Protein AF-A0A1B9NG02-F1 (afdb_monomer_lite)

Structure (mmCIF, N/CA/C/O backbone):
data_AF-A0A1B9NG02-F1
#
_entry.id   AF-A0A1B9NG02-F1
#
loop_
_atom_site.group_PDB
_atom_site.id
_atom_site.type_symbol
_atom_site.label_atom_id
_atom_site.label_alt_id
_atom_site.label_comp_id
_atom_site.label_asym_id
_atom_site.label_entity_id
_atom_site.label_seq_id
_atom_site.pdbx_PDB_ins_code
_atom_site.Cartn_x
_atom_site.Cartn_y
_atom_site.Cartn_z
_atom_site.occupancy
_atom_site.B_iso_or_equiv
_atom_site.auth_seq_id
_atom_site.auth_comp_id
_atom_site.auth_asym_id
_atom_site.auth_atom_id
_atom_site.pdbx_PDB_model_num
ATOM 1 N N . MET A 1 1 ? -10.709 6.187 16.681 1.00 65.94 1 MET A N 1
ATOM 2 C CA . MET A 1 1 ? -11.467 5.663 17.842 1.00 65.94 1 MET A CA 1
ATOM 3 C C . MET A 1 1 ? -11.412 6.692 18.964 1.00 65.94 1 MET A C 1
ATOM 5 O O . MET A 1 1 ? -10.431 7.422 19.023 1.00 65.94 1 MET A O 1
ATOM 9 N N . THR A 1 2 ? -12.433 6.795 19.812 1.00 56.62 2 THR A N 1
ATOM 10 C CA . THR A 1 2 ? -12.509 7.834 20.855 1.00 56.62 2 THR A CA 1
ATOM 11 C C . THR A 1 2 ? -12.581 7.184 22.231 1.00 56.62 2 THR A C 1
ATOM 13 O O . THR A 1 2 ? -13.408 6.300 22.424 1.00 56.62 2 THR A O 1
ATOM 16 N N . ILE A 1 3 ? -11.736 7.622 23.167 1.00 56.66 3 ILE A N 1
ATOM 17 C CA . ILE A 1 3 ? -11.803 7.258 24.589 1.00 56.66 3 ILE A CA 1
ATOM 18 C C . ILE A 1 3 ? -12.297 8.472 25.368 1.00 56.66 3 ILE A C 1
ATOM 20 O O . ILE A 1 3 ? -11.787 9.578 25.173 1.00 56.66 3 ILE A O 1
ATOM 24 N N . LEU A 1 4 ? -13.241 8.259 26.280 1.00 54.59 4 LEU A N 1
ATOM 25 C CA . LEU A 1 4 ? -13.671 9.268 27.243 1.00 54.59 4 LEU A CA 1
ATOM 26 C C . LEU A 1 4 ? -13.031 8.974 28.603 1.00 54.59 4 LEU A C 1
ATOM 28 O O . LEU A 1 4 ? -13.224 7.900 29.167 1.00 54.59 4 LEU A O 1
ATOM 32 N N . VAL A 1 5 ? -12.267 9.925 29.140 1.00 57.88 5 VAL A N 1
ATOM 33 C CA . VAL A 1 5 ? -11.717 9.848 30.503 1.00 57.88 5 VAL A CA 1
ATOM 34 C C . VAL A 1 5 ? -12.155 11.097 31.264 1.00 57.88 5 VAL A C 1
ATOM 36 O O . VAL A 1 5 ? -11.552 12.162 31.132 1.00 57.88 5 VAL A O 1
ATOM 39 N N . GLY A 1 6 ? -13.224 10.978 32.057 1.00 68.88 6 GLY A N 1
ATOM 40 C CA . GLY A 1 6 ? -13.856 12.134 32.706 1.00 68.88 6 GLY A CA 1
ATOM 41 C C . GLY A 1 6 ? -14.425 13.106 31.666 1.00 68.88 6 GLY A C 1
ATOM 42 O O . GLY A 1 6 ? -15.140 12.684 30.765 1.00 68.88 6 GLY A O 1
ATOM 43 N N . GLU A 1 7 ? -14.073 14.390 31.758 1.00 68.75 7 GLU A N 1
ATOM 44 C CA . GLU A 1 7 ? -14.456 15.426 30.778 1.00 68.75 7 GLU A CA 1
ATOM 45 C C . GLU A 1 7 ? -13.519 15.489 29.554 1.00 68.75 7 GLU A C 1
ATOM 47 O O . GLU A 1 7 ? -13.744 16.260 28.623 1.00 68.75 7 GLU A O 1
ATOM 52 N N . THR A 1 8 ? -12.444 14.691 29.530 1.00 56.47 8 THR A N 1
ATOM 53 C CA . THR A 1 8 ? -11.463 14.711 28.437 1.00 56.47 8 THR A CA 1
ATOM 54 C C . THR A 1 8 ? -11.809 13.672 27.376 1.00 56.47 8 THR A C 1
ATOM 56 O O . THR A 1 8 ? -11.918 12.478 27.660 1.00 56.47 8 THR A O 1
ATOM 59 N N . THR A 1 9 ? -11.929 14.129 26.131 1.00 64.56 9 THR A N 1
ATOM 60 C CA . THR A 1 9 ? -12.055 13.262 24.956 1.00 64.56 9 THR A CA 1
ATOM 61 C C . THR A 1 9 ? -10.674 13.029 24.349 1.00 64.56 9 THR A C 1
ATOM 63 O O . THR A 1 9 ? -10.070 13.956 23.811 1.00 64.56 9 THR A O 1
ATOM 66 N N . THR A 1 10 ? -10.179 11.793 24.396 1.00 65.19 10 THR A N 1
ATOM 67 C CA . THR A 1 10 ? -8.926 11.396 23.739 1.00 65.19 10 THR A CA 1
ATOM 68 C C . THR A 1 10 ? -9.241 10.701 22.422 1.00 65.19 10 THR A C 1
ATOM 70 O O . THR A 1 10 ? -9.908 9.665 22.392 1.00 65.19 10 THR A O 1
ATOM 73 N N . GLN A 1 11 ? -8.737 11.241 21.315 1.00 68.25 11 GLN A N 1
ATOM 74 C CA . GLN A 1 11 ? -8.804 10.572 20.018 1.00 68.25 11 GLN A CA 1
ATOM 75 C C . GLN A 1 11 ? -7.603 9.638 19.852 1.00 68.25 11 GLN A C 1
ATOM 77 O O . GLN A 1 11 ? -6.452 10.067 19.897 1.00 68.25 11 GLN A O 1
ATOM 82 N N . VAL A 1 12 ? -7.879 8.354 19.634 1.00 73.38 12 VAL A N 1
ATOM 83 C CA . VAL A 1 12 ? -6.883 7.322 19.337 1.00 73.38 12 VAL A CA 1
ATOM 84 C C . VAL A 1 12 ? -6.906 7.016 17.844 1.00 73.38 12 VAL A C 1
ATOM 86 O O . VAL A 1 12 ? -7.940 6.623 17.287 1.00 73.38 12 VAL A O 1
ATOM 89 N N . VAL A 1 13 ? -5.745 7.171 17.209 1.00 80.94 13 VAL A N 1
ATOM 90 C CA . VAL A 1 13 ? -5.502 6.811 15.809 1.00 80.94 13 VAL A CA 1
ATOM 91 C C . VAL A 1 13 ? -4.619 5.571 15.784 1.00 80.94 13 VAL A C 1
ATOM 93 O O . VAL A 1 13 ? -3.488 5.611 16.265 1.00 80.94 13 VAL A O 1
ATOM 96 N N . VAL A 1 14 ? -5.125 4.480 15.211 1.00 87.62 14 VAL A N 1
ATOM 97 C CA . VAL A 1 14 ? -4.367 3.235 15.044 1.00 87.62 14 VAL A CA 1
ATOM 98 C C . VAL A 1 14 ? -3.903 3.129 13.600 1.00 87.62 14 VAL A C 1
ATOM 100 O O . VAL A 1 14 ? -4.682 3.358 12.672 1.00 87.62 14 VAL A O 1
ATOM 103 N N . LYS A 1 15 ? -2.622 2.801 13.424 1.00 91.38 15 LYS A N 1
ATOM 104 C CA . LYS A 1 15 ? -1.979 2.644 12.121 1.00 91.38 15 LYS A CA 1
ATOM 105 C C . LYS A 1 15 ? -1.279 1.296 12.045 1.00 91.38 15 LYS A C 1
ATOM 107 O O . LYS A 1 15 ? -0.740 0.827 13.045 1.00 91.38 15 LYS A O 1
ATOM 112 N N . ALA A 1 16 ? -1.253 0.720 10.854 1.00 93.44 16 ALA A N 1
ATOM 113 C CA . ALA A 1 16 ? -0.499 -0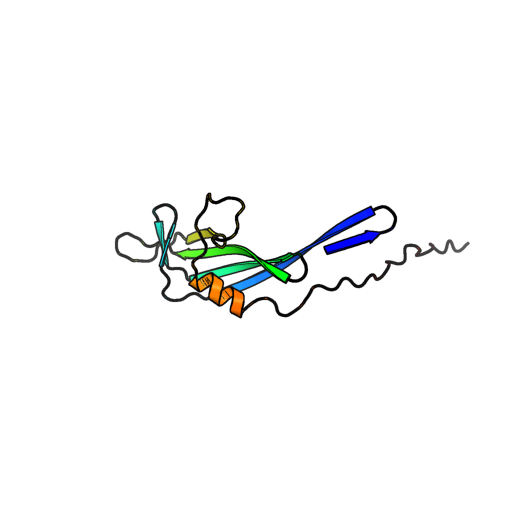.486 10.536 1.00 93.44 16 ALA A CA 1
ATOM 114 C C . ALA A 1 16 ? 0.208 -0.302 9.190 1.00 93.44 16 ALA A C 1
ATOM 116 O O . ALA A 1 16 ? -0.067 0.657 8.464 1.00 93.44 16 ALA A O 1
ATOM 117 N N . TYR A 1 17 ? 1.120 -1.207 8.847 1.00 94.56 17 TYR A N 1
ATOM 118 C CA . TYR A 1 17 ? 1.703 -1.237 7.512 1.00 94.56 17 TYR A CA 1
ATOM 119 C C . TYR A 1 17 ? 1.861 -2.670 7.008 1.00 94.56 17 TYR A C 1
ATOM 121 O O . TYR A 1 17 ? 2.165 -3.575 7.782 1.00 94.56 17 TYR A O 1
ATOM 129 N N . THR A 1 18 ? 1.693 -2.844 5.701 1.00 94.75 18 THR A N 1
ATOM 130 C CA . THR A 1 18 ? 1.957 -4.095 4.980 1.00 94.75 18 THR A CA 1
ATOM 131 C C . THR A 1 18 ? 3.006 -3.815 3.913 1.00 94.75 18 THR A C 1
ATOM 133 O O . THR A 1 18 ? 2.981 -2.762 3.277 1.00 94.75 18 THR A O 1
ATOM 136 N N . THR A 1 19 ? 3.947 -4.734 3.708 1.00 95.94 19 THR A N 1
ATOM 137 C CA . THR A 1 19 ? 4.945 -4.617 2.637 1.00 95.94 19 THR A CA 1
ATOM 138 C C . THR A 1 19 ? 4.685 -5.676 1.580 1.00 95.94 19 THR A C 1
ATOM 140 O O . THR A 1 19 ? 4.639 -6.859 1.898 1.00 95.94 19 THR A O 1
ATOM 143 N N . LEU A 1 20 ? 4.546 -5.240 0.332 1.00 94.44 20 LEU A N 1
ATOM 144 C CA . LEU A 1 20 ? 4.345 -6.086 -0.837 1.00 94.44 20 LEU A CA 1
ATOM 145 C C . LEU A 1 20 ? 5.630 -6.104 -1.669 1.00 94.44 20 LEU A C 1
ATOM 147 O O . LEU A 1 20 ? 6.182 -5.041 -1.974 1.00 94.44 20 LEU A O 1
ATOM 151 N N . GLY A 1 21 ? 6.097 -7.299 -2.028 1.00 93.62 21 GLY A N 1
ATOM 152 C CA . GLY A 1 21 ? 7.094 -7.479 -3.083 1.00 93.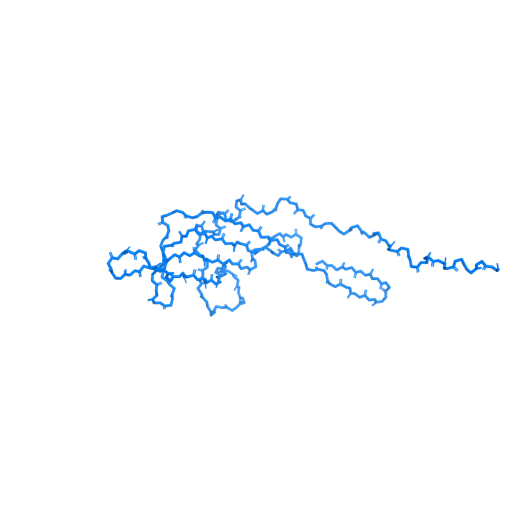62 21 GLY A CA 1
ATOM 153 C C . GLY A 1 21 ? 6.429 -7.311 -4.446 1.00 93.62 21 GLY A C 1
ATOM 154 O O . GLY A 1 21 ? 5.322 -7.803 -4.650 1.00 93.62 21 GLY A O 1
ATOM 155 N N . ILE A 1 22 ? 7.072 -6.579 -5.352 1.00 90.50 22 ILE A N 1
ATOM 156 C CA . ILE A 1 22 ? 6.542 -6.294 -6.686 1.00 90.50 22 ILE A CA 1
ATOM 157 C C . ILE A 1 22 ? 7.540 -6.790 -7.723 1.00 90.50 22 ILE A C 1
ATOM 159 O O . ILE A 1 22 ? 8.718 -6.441 -7.671 1.00 90.50 22 ILE A O 1
ATOM 163 N N . GLU A 1 23 ? 7.046 -7.554 -8.691 1.00 88.25 23 GLU A N 1
ATOM 164 C CA . GLU A 1 23 ? 7.821 -8.027 -9.832 1.00 88.25 23 GLU A CA 1
ATOM 165 C C . GLU A 1 23 ? 7.184 -7.534 -11.133 1.00 88.25 23 GLU A C 1
ATOM 167 O O . GLU A 1 23 ? 5.965 -7.516 -11.284 1.00 88.25 23 GLU A O 1
ATOM 172 N N . GLY A 1 24 ? 8.013 -7.097 -12.083 1.00 84.12 24 GLY A N 1
ATOM 173 C CA . GLY A 1 24 ? 7.571 -6.771 -13.444 1.00 84.12 24 GLY A CA 1
ATOM 174 C C . GLY A 1 24 ? 6.827 -5.442 -13.635 1.00 84.12 24 GLY A C 1
ATOM 175 O O . GLY A 1 24 ? 6.593 -5.056 -14.777 1.00 84.12 24 GLY A O 1
ATOM 176 N N . LEU A 1 25 ? 6.507 -4.692 -12.576 1.00 88.12 25 LEU A N 1
ATOM 177 C CA . LEU A 1 25 ? 5.784 -3.422 -12.701 1.00 88.12 25 LEU A CA 1
ATOM 178 C C . LEU A 1 25 ? 6.736 -2.241 -12.942 1.00 88.12 25 LEU A C 1
ATOM 180 O O . LEU A 1 25 ? 7.688 -2.023 -12.192 1.00 88.12 25 LEU A O 1
ATOM 184 N N . THR A 1 26 ? 6.459 -1.443 -13.973 1.00 91.25 26 THR A N 1
ATOM 185 C CA . THR A 1 26 ? 7.190 -0.205 -14.283 1.00 91.25 26 THR A CA 1
ATOM 186 C C . THR A 1 26 ? 6.222 0.971 -14.283 1.00 91.25 26 THR A C 1
ATOM 188 O O . THR A 1 26 ? 5.119 0.851 -14.808 1.00 91.25 26 THR A O 1
ATOM 191 N N . LEU A 1 27 ? 6.621 2.101 -13.700 1.00 88.31 27 LEU A N 1
ATOM 192 C CA . LEU A 1 27 ? 5.755 3.266 -13.541 1.00 88.31 27 LEU A CA 1
ATOM 193 C C . LEU A 1 27 ? 6.491 4.571 -13.844 1.00 88.31 27 LEU A C 1
ATOM 195 O O . LEU A 1 27 ? 7.658 4.732 -13.485 1.00 88.31 27 LEU A O 1
ATOM 199 N N . GLU A 1 28 ? 5.797 5.518 -14.474 1.00 88.25 28 GLU A N 1
ATOM 200 C CA . GLU A 1 28 ? 6.306 6.867 -14.710 1.00 88.25 28 GLU A CA 1
ATOM 201 C C . GLU A 1 28 ? 5.830 7.844 -13.621 1.00 88.25 28 GLU A C 1
ATOM 203 O O . GLU A 1 28 ? 4.638 8.095 -13.458 1.00 88.25 28 GLU A O 1
ATOM 208 N N . VAL A 1 29 ? 6.770 8.419 -12.865 1.00 81.75 29 VAL A N 1
ATOM 209 C CA . VAL A 1 29 ? 6.514 9.426 -11.822 1.00 81.75 29 VAL A CA 1
ATOM 210 C C . VAL A 1 29 ? 7.260 10.711 -12.138 1.00 81.75 29 VAL A C 1
ATOM 212 O O . VAL A 1 29 ? 8.492 10.767 -12.027 1.00 81.75 29 VAL A O 1
ATOM 215 N N . LYS A 1 30 ? 6.515 11.792 -12.405 1.00 82.56 30 LYS A N 1
ATOM 216 C CA . LYS A 1 30 ? 7.076 13.142 -12.610 1.00 82.56 30 LYS A CA 1
ATOM 217 C C . LYS A 1 30 ? 8.191 13.126 -13.679 1.00 82.56 30 LYS A C 1
ATOM 219 O O . LYS A 1 30 ? 9.284 13.632 -13.432 1.00 82.56 30 LYS A O 1
ATOM 224 N N . GLY A 1 31 ? 7.941 12.460 -14.812 1.00 83.62 31 GLY A N 1
ATOM 225 C CA . GLY A 1 31 ? 8.885 12.334 -15.933 1.00 83.62 31 GLY A CA 1
ATOM 226 C C . GLY A 1 31 ? 10.044 11.353 -15.714 1.00 83.62 31 GLY A C 1
ATOM 227 O O . GLY A 1 31 ? 11.050 11.421 -16.417 1.00 83.62 31 GLY A O 1
ATOM 228 N N . ARG A 1 32 ? 9.959 10.466 -14.714 1.00 88.00 32 ARG A N 1
ATOM 229 C CA . ARG A 1 32 ? 10.968 9.431 -14.439 1.00 88.00 32 ARG A CA 1
ATOM 230 C C . ARG A 1 32 ? 10.310 8.067 -14.480 1.00 88.00 32 ARG A C 1
ATOM 232 O O . ARG A 1 32 ? 9.362 7.834 -13.738 1.00 88.00 32 ARG A O 1
ATOM 239 N N . VAL A 1 33 ? 10.855 7.163 -15.277 1.00 92.62 33 VAL A N 1
ATOM 240 C CA . VAL A 1 33 ? 10.414 5.769 -15.318 1.00 92.62 33 VAL A CA 1
ATOM 241 C C . VAL A 1 33 ? 11.154 4.990 -14.234 1.00 92.62 33 VAL A C 1
ATOM 243 O O . VAL A 1 33 ? 12.372 5.112 -14.122 1.00 92.62 33 VAL A O 1
ATOM 246 N N . ALA A 1 34 ? 10.451 4.208 -13.422 1.00 92.81 34 ALA A N 1
ATOM 247 C CA . ALA A 1 34 ? 11.046 3.360 -12.394 1.00 92.81 34 ALA A CA 1
ATOM 248 C C . ALA A 1 34 ? 10.459 1.951 -12.442 1.00 92.81 34 ALA A C 1
ATOM 250 O O . ALA A 1 34 ? 9.252 1.791 -12.623 1.00 92.81 34 ALA A O 1
ATOM 251 N N . ARG A 1 35 ? 11.302 0.938 -12.236 1.00 94.06 35 ARG A N 1
ATOM 252 C CA . ARG A 1 35 ? 10.847 -0.439 -12.025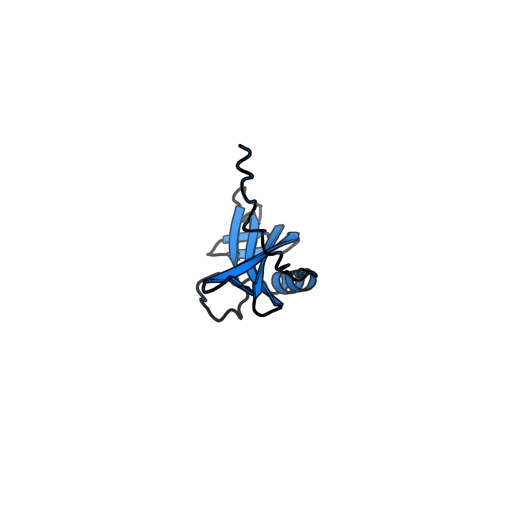 1.00 94.06 35 ARG A CA 1
ATOM 253 C C . ARG A 1 35 ? 10.576 -0.628 -10.544 1.00 94.06 35 ARG A C 1
ATOM 255 O O . ARG A 1 35 ? 11.477 -0.442 -9.736 1.00 94.06 35 ARG A O 1
ATOM 262 N N . LEU A 1 36 ? 9.346 -0.956 -10.181 1.00 92.88 36 LEU A N 1
ATOM 263 C CA . LEU A 1 36 ? 8.951 -1.125 -8.790 1.00 92.88 36 LEU A CA 1
ATOM 264 C C . LEU A 1 36 ? 9.405 -2.491 -8.279 1.00 92.88 36 LEU A C 1
ATOM 266 O O . LEU A 1 36 ? 9.214 -3.502 -8.946 1.00 92.88 36 LEU A O 1
ATOM 270 N N . HIS A 1 37 ? 9.997 -2.501 -7.086 1.00 93.12 37 HIS A N 1
ATOM 271 C CA . HIS A 1 37 ? 10.376 -3.727 -6.369 1.00 93.12 37 HIS A CA 1
ATOM 272 C C . HIS A 1 37 ? 9.537 -3.923 -5.109 1.00 93.12 37 HIS A C 1
ATOM 274 O O . HIS A 1 37 ? 9.402 -5.037 -4.606 1.00 93.12 37 HIS A O 1
ATOM 280 N N . ARG A 1 38 ? 9.006 -2.828 -4.552 1.00 95.38 38 ARG A N 1
ATOM 281 C CA . ARG A 1 38 ? 8.310 -2.849 -3.269 1.00 95.38 38 ARG A CA 1
ATOM 282 C C . ARG A 1 38 ? 7.249 -1.762 -3.177 1.00 95.38 38 ARG A C 1
ATOM 284 O O . ARG A 1 38 ? 7.504 -0.613 -3.545 1.00 95.38 38 ARG A O 1
ATOM 291 N N . ALA A 1 39 ? 6.118 -2.106 -2.573 1.00 95.25 39 ALA A N 1
ATOM 292 C CA . ALA A 1 39 ? 5.150 -1.144 -2.058 1.00 95.25 39 ALA A CA 1
ATOM 293 C C . ALA A 1 39 ? 4.950 -1.346 -0.555 1.00 95.25 39 ALA A C 1
ATOM 295 O O . ALA A 1 39 ? 4.681 -2.456 -0.100 1.00 95.25 39 ALA A O 1
ATOM 296 N N . THR A 1 40 ? 5.062 -0.270 0.218 1.00 96.62 40 THR A N 1
ATOM 297 C CA . THR A 1 40 ? 4.663 -0.260 1.628 1.00 96.62 40 THR A CA 1
ATOM 298 C C . THR A 1 40 ? 3.315 0.434 1.739 1.00 96.62 40 THR A C 1
ATOM 300 O O . THR A 1 40 ? 3.202 1.636 1.500 1.00 96.62 40 THR A O 1
ATOM 303 N N . VAL A 1 41 ? 2.287 -0.337 2.071 1.00 95.88 41 VAL A N 1
ATOM 304 C CA . VAL A 1 41 ? 0.915 0.130 2.258 1.00 95.88 41 VAL A CA 1
ATOM 305 C C . VAL A 1 41 ? 0.753 0.552 3.707 1.00 95.88 41 VAL A C 1
ATOM 307 O O . VAL A 1 41 ? 0.979 -0.253 4.608 1.00 95.88 41 VAL A O 1
ATOM 310 N N . TYR A 1 42 ? 0.361 1.800 3.935 1.00 94.81 42 TYR A N 1
ATOM 311 C CA . TYR A 1 42 ? 0.054 2.313 5.263 1.00 94.81 42 TYR A CA 1
ATOM 312 C C . TYR A 1 42 ? -1.452 2.305 5.471 1.00 94.81 42 TYR A C 1
ATOM 314 O O . TYR A 1 42 ? -2.194 2.946 4.726 1.00 94.81 42 TYR A O 1
ATOM 322 N N . TRP A 1 43 ? -1.889 1.610 6.513 1.00 94.44 43 TRP A N 1
ATOM 323 C CA . TRP A 1 43 ? -3.287 1.470 6.888 1.00 94.44 43 TRP A CA 1
ATOM 324 C C . TRP A 1 43 ? -3.628 2.393 8.051 1.00 94.44 43 TRP A C 1
ATOM 326 O O . TRP A 1 43 ? -2.825 2.571 8.973 1.00 94.44 43 TRP A O 1
ATOM 336 N N . ALA A 1 44 ? -4.838 2.938 8.035 1.00 92.12 44 ALA A N 1
ATOM 337 C CA . ALA A 1 44 ? -5.451 3.608 9.173 1.00 92.12 44 ALA A CA 1
ATOM 338 C C . ALA A 1 44 ? -6.743 2.877 9.546 1.00 92.12 44 ALA A C 1
ATOM 340 O O . ALA A 1 44 ? -7.475 2.429 8.666 1.00 92.12 44 ALA A O 1
ATOM 341 N N . TYR A 1 45 ? -7.010 2.732 10.844 1.00 90.38 45 TYR A N 1
ATOM 342 C CA . TYR A 1 45 ? -8.285 2.189 11.307 1.00 90.38 45 TYR A CA 1
ATOM 343 C C . TYR A 1 45 ? -9.275 3.329 11.552 1.00 90.38 45 TYR A C 1
ATOM 345 O O . TYR A 1 45 ? -9.167 4.069 12.539 1.00 90.38 45 TYR A O 1
ATOM 353 N N . GLU A 1 46 ? -10.239 3.475 10.649 1.00 87.56 46 GLU A N 1
ATOM 354 C CA . GLU A 1 46 ? -11.200 4.575 10.617 1.00 87.56 46 GLU A CA 1
ATOM 355 C C . GLU A 1 46 ? -12.622 4.021 10.518 1.00 87.56 46 GLU A C 1
ATOM 357 O O . GLU A 1 46 ? -12.883 3.071 9.791 1.00 87.56 46 GLU A O 1
ATOM 362 N N . ALA A 1 47 ? -13.550 4.588 11.296 1.00 84.19 47 ALA A N 1
ATOM 363 C CA . ALA A 1 47 ? -14.970 4.213 11.283 1.00 84.19 47 ALA A CA 1
ATOM 364 C C . ALA A 1 47 ? -15.266 2.691 11.371 1.00 84.19 47 ALA A C 1
ATOM 366 O O . ALA A 1 47 ? -16.282 2.226 10.866 1.00 84.19 47 ALA A O 1
ATOM 367 N N . GLY A 1 48 ? -14.402 1.913 12.038 1.00 85.31 48 GLY A N 1
ATOM 368 C CA . GLY A 1 48 ? -14.587 0.466 12.215 1.00 85.31 48 GLY A CA 1
ATOM 369 C C . GLY A 1 48 ? -14.030 -0.409 11.086 1.00 85.31 48 GLY A C 1
ATOM 370 O O . GLY A 1 48 ? -14.287 -1.614 11.084 1.00 85.31 48 GLY A O 1
ATOM 371 N N . ALA A 1 49 ? -13.265 0.165 10.154 1.00 89.62 49 ALA A N 1
ATOM 372 C CA . ALA A 1 49 ? -12.625 -0.553 9.059 1.00 89.62 49 ALA A CA 1
ATOM 373 C C . ALA A 1 49 ? -11.169 -0.106 8.857 1.00 89.62 49 ALA A C 1
ATOM 375 O O . ALA A 1 49 ? -10.779 1.011 9.205 1.00 89.62 49 ALA A O 1
ATOM 376 N N . TRP A 1 50 ? -10.361 -0.988 8.271 1.00 93.12 50 TRP A N 1
ATOM 377 C CA . TRP A 1 50 ? -9.051 -0.613 7.753 1.00 93.12 50 TR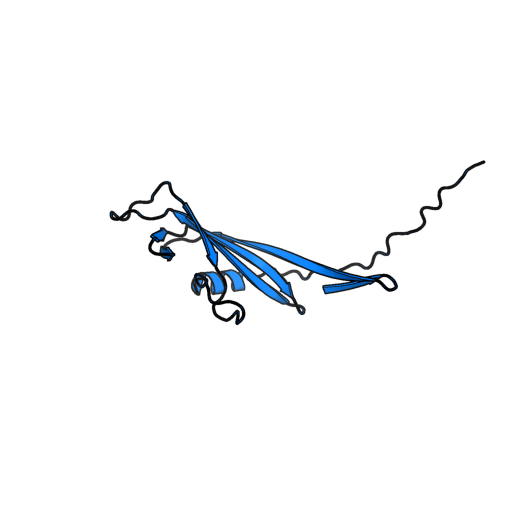P A CA 1
ATOM 378 C C . TRP A 1 50 ? -9.209 0.077 6.409 1.00 93.12 50 TRP A C 1
ATOM 380 O O . TRP A 1 50 ? -9.869 -0.434 5.508 1.00 93.12 50 TRP A O 1
ATOM 390 N N . VAL A 1 51 ? -8.571 1.232 6.275 1.00 91.44 51 VAL A N 1
ATOM 391 C CA . VAL A 1 51 ? -8.512 1.989 5.028 1.00 91.44 51 VAL A CA 1
ATOM 392 C C . VAL A 1 51 ? -7.058 2.239 4.653 1.00 91.44 51 VAL A C 1
ATOM 394 O O . VAL A 1 51 ? -6.195 2.409 5.522 1.00 91.44 51 VAL A O 1
ATOM 397 N N . ILE A 1 52 ? -6.769 2.258 3.353 1.00 92.31 52 ILE A N 1
ATOM 398 C CA . ILE A 1 52 ? -5.445 2.634 2.854 1.00 92.31 52 ILE A CA 1
ATOM 399 C C . ILE A 1 52 ? -5.277 4.139 3.071 1.00 92.31 52 ILE A C 1
ATOM 401 O O . ILE A 1 52 ? -5.973 4.944 2.464 1.00 92.31 52 ILE A O 1
ATOM 405 N N . SER A 1 53 ? -4.330 4.524 3.924 1.00 90.19 53 SER A N 1
ATOM 406 C CA . SER A 1 53 ? -3.990 5.926 4.175 1.00 90.19 53 SER A CA 1
ATOM 407 C C . SER A 1 53 ? -3.103 6.490 3.061 1.00 90.19 53 SER A C 1
ATOM 409 O O . SER A 1 53 ? -3.347 7.582 2.547 1.00 90.19 53 SER A O 1
ATOM 411 N N . PHE A 1 54 ? -2.054 5.752 2.692 1.00 92.06 54 PHE A N 1
ATOM 412 C CA . PHE A 1 54 ? -1.206 6.017 1.528 1.00 92.06 54 PHE A CA 1
ATOM 413 C C . PHE A 1 54 ? -0.335 4.794 1.224 1.00 92.06 54 PHE A C 1
ATOM 415 O O . PHE A 1 54 ? -0.180 3.901 2.059 1.00 92.06 54 PHE A O 1
ATOM 422 N N . VAL A 1 55 ? 0.275 4.770 0.042 1.00 93.12 55 VAL A N 1
ATOM 423 C CA . VAL A 1 55 ? 1.215 3.722 -0.369 1.00 93.12 55 VAL A CA 1
ATOM 424 C C . VAL A 1 55 ? 2.542 4.347 -0.761 1.00 93.12 55 VAL A C 1
ATOM 426 O O . VAL A 1 55 ? 2.588 5.227 -1.620 1.00 93.12 55 VAL A O 1
ATOM 429 N N . GLN A 1 56 ? 3.631 3.884 -0.155 1.00 94.38 56 GLN A N 1
ATOM 430 C CA . GLN A 1 56 ? 4.983 4.269 -0.537 1.00 94.38 56 GLN A CA 1
ATOM 431 C C . GLN A 1 56 ? 5.540 3.276 -1.561 1.00 94.38 56 GLN A C 1
ATOM 433 O O . GLN A 1 56 ? 5.801 2.115 -1.242 1.00 94.38 56 GLN A O 1
ATOM 438 N N . LEU A 1 57 ? 5.759 3.747 -2.784 1.00 92.94 57 LEU A N 1
ATOM 439 C CA . LEU A 1 57 ? 6.348 2.986 -3.881 1.00 92.94 57 LEU A CA 1
ATOM 440 C C . LEU A 1 57 ? 7.868 3.134 -3.866 1.00 92.94 57 LEU A C 1
ATOM 442 O O . LEU A 1 57 ? 8.389 4.245 -3.739 1.00 92.94 57 LEU A O 1
ATOM 446 N N . THR A 1 58 ? 8.576 2.012 -3.985 1.00 94.19 58 THR A N 1
ATOM 447 C CA . THR A 1 58 ? 10.040 1.969 -4.019 1.00 94.19 58 THR A CA 1
ATOM 448 C C . THR A 1 58 ? 10.544 1.117 -5.179 1.00 94.19 58 THR A C 1
ATOM 450 O O . THR A 1 58 ? 10.092 -0.012 -5.385 1.00 94.19 58 THR A O 1
ATOM 453 N N . GLY A 1 59 ? 11.529 1.641 -5.905 1.00 94.12 59 GLY A N 1
ATOM 454 C CA . GLY A 1 59 ? 12.195 0.908 -6.977 1.00 94.12 59 GLY A CA 1
ATOM 455 C C . GLY A 1 59 ? 13.258 1.735 -7.701 1.00 94.12 59 GLY A C 1
ATOM 456 O O . GLY A 1 59 ? 13.247 2.962 -7.582 1.00 94.12 59 GLY A O 1
ATOM 457 N N . PRO A 1 60 ? 14.208 1.114 -8.411 1.00 94.88 60 PRO A N 1
ATOM 458 C CA . PRO A 1 60 ? 15.222 1.834 -9.172 1.00 94.88 60 PRO A CA 1
ATOM 459 C C . PRO A 1 60 ? 14.614 2.625 -10.332 1.00 94.88 60 PRO A C 1
ATOM 461 O O . PRO A 1 60 ? 13.749 2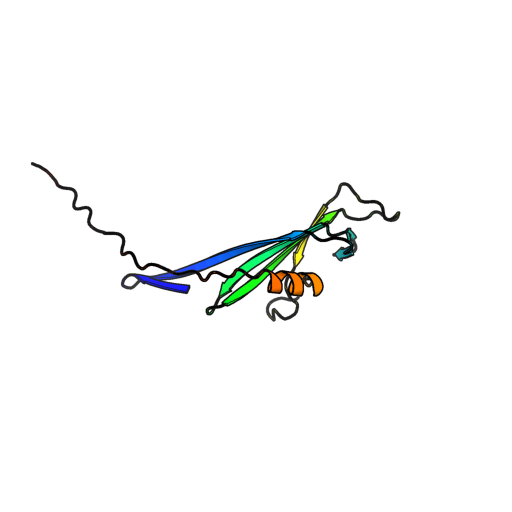.144 -11.067 1.00 94.88 60 PRO A O 1
ATOM 464 N N . ILE A 1 61 ? 15.116 3.843 -10.530 1.00 94.56 61 ILE A N 1
ATOM 465 C CA . ILE A 1 61 ? 14.821 4.639 -11.726 1.00 94.56 61 ILE A CA 1
ATOM 466 C C . ILE A 1 61 ? 15.532 3.993 -12.917 1.00 94.56 61 ILE A C 1
ATOM 468 O O . ILE A 1 61 ? 16.701 3.625 -12.816 1.00 94.56 61 ILE A O 1
ATOM 472 N N . LEU A 1 62 ? 14.855 3.881 -14.051 1.00 95.31 62 LEU A N 1
ATOM 473 C CA . LEU A 1 62 ? 15.429 3.373 -15.289 1.00 95.31 62 LEU A CA 1
ATOM 474 C C . LEU A 1 62 ? 16.149 4.493 -16.045 1.00 95.31 62 LEU A C 1
ATOM 476 O O . LEU A 1 62 ? 15.696 5.639 -16.094 1.00 95.31 62 LEU A O 1
ATOM 480 N N . LYS A 1 63 ? 17.298 4.160 -16.629 1.00 93.50 63 LYS A N 1
ATOM 481 C CA . LYS A 1 63 ? 17.987 5.020 -17.596 1.00 93.50 63 LYS A CA 1
ATOM 482 C C . LYS A 1 63 ? 17.327 4.892 -18.974 1.00 93.50 63 LYS A C 1
ATOM 484 O O . LYS A 1 63 ? 16.507 4.008 -19.201 1.00 93.50 63 LYS A O 1
ATOM 489 N N . ALA A 1 64 ? 17.733 5.748 -19.912 1.00 90.00 64 ALA A N 1
ATOM 490 C CA . ALA A 1 64 ? 17.218 5.732 -21.284 1.00 90.00 64 ALA A CA 1
ATOM 491 C C . ALA A 1 64 ? 17.474 4.398 -22.017 1.00 90.00 64 ALA A C 1
ATOM 493 O O . ALA A 1 64 ? 16.710 4.028 -22.899 1.00 90.00 64 ALA A O 1
ATOM 494 N N . ASP A 1 65 ? 18.523 3.668 -21.628 1.00 92.19 65 ASP A N 1
ATOM 495 C CA . ASP A 1 65 ? 18.864 2.336 -22.147 1.00 92.19 65 ASP A CA 1
ATOM 496 C C . ASP A 1 65 ? 18.076 1.188 -21.476 1.00 92.19 65 ASP A C 1
ATOM 498 O O . ASP A 1 65 ? 18.321 0.019 -21.764 1.00 92.19 65 ASP A O 1
ATOM 502 N N . GLY A 1 66 ? 17.152 1.500 -20.558 1.00 88.31 66 GLY A N 1
ATOM 503 C CA . GLY A 1 66 ? 16.357 0.521 -19.812 1.00 88.31 66 GLY A CA 1
ATOM 504 C C . GLY A 1 66 ? 17.079 -0.129 -18.626 1.00 88.31 66 GLY A C 1
ATOM 505 O O . GLY A 1 66 ? 16.471 -0.931 -17.913 1.00 88.31 66 GLY A O 1
ATOM 506 N N . THR A 1 67 ? 18.347 0.211 -18.371 1.00 94.00 67 THR A N 1
ATOM 507 C CA . THR A 1 67 ? 19.096 -0.311 -17.218 1.00 94.00 67 THR A CA 1
ATOM 508 C C . THR A 1 67 ? 18.702 0.387 -15.919 1.00 94.00 67 THR A C 1
ATOM 510 O O . THR A 1 67 ? 18.353 1.570 -15.893 1.00 94.00 67 THR A O 1
ATOM 513 N N . GLU A 1 68 ? 18.796 -0.343 -14.809 1.00 94.25 68 GLU A N 1
ATOM 514 C CA . GLU A 1 68 ? 18.513 0.201 -13.483 1.00 94.25 68 GLU A CA 1
ATOM 515 C C . GLU A 1 68 ? 19.601 1.197 -13.053 1.00 94.25 68 GLU A C 1
ATOM 517 O O . GLU A 1 68 ? 20.812 0.972 -13.172 1.00 94.25 68 GLU A O 1
ATOM 522 N N . SER A 1 69 ? 19.160 2.351 -12.565 1.00 91.88 69 SER A N 1
ATOM 523 C CA . SER A 1 69 ? 20.009 3.351 -11.935 1.00 91.88 69 SER A CA 1
ATOM 524 C C . SER A 1 69 ? 20.247 3.005 -10.469 1.00 91.88 69 SER A C 1
ATOM 526 O O . SER A 1 69 ? 19.414 2.396 -9.807 1.00 91.88 69 SER A O 1
ATOM 528 N N . ARG A 1 70 ? 21.352 3.513 -9.913 1.00 92.12 70 ARG A N 1
ATOM 529 C CA . ARG A 1 70 ? 21.576 3.523 -8.456 1.00 92.12 70 ARG A CA 1
ATOM 530 C C . ARG A 1 70 ? 20.621 4.470 -7.721 1.00 92.12 70 ARG A C 1
ATOM 532 O O . ARG A 1 70 ? 20.544 4.432 -6.497 1.00 92.12 70 ARG A O 1
ATOM 539 N N . ARG A 1 71 ? 19.941 5.367 -8.445 1.00 92.69 71 ARG A N 1
ATOM 540 C CA . ARG A 1 71 ? 18.932 6.263 -7.871 1.00 92.69 71 ARG A CA 1
ATOM 541 C C . ARG A 1 71 ? 17.620 5.511 -7.700 1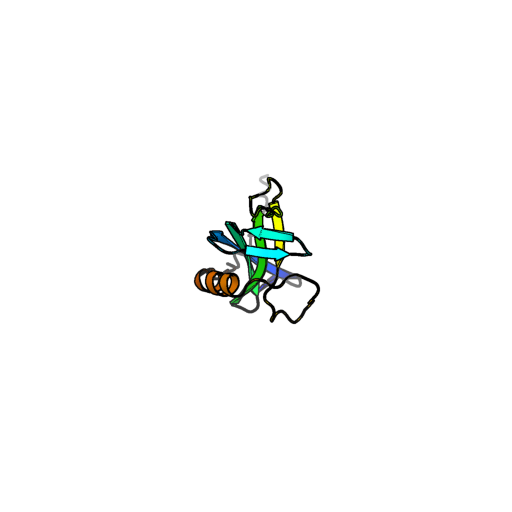.00 92.69 71 ARG A C 1
ATOM 543 O O . ARG A 1 71 ? 17.093 4.961 -8.663 1.00 92.69 71 ARG A O 1
ATOM 550 N N . MET A 1 72 ? 17.077 5.579 -6.494 1.00 92.88 72 MET A N 1
ATOM 551 C CA . MET A 1 72 ? 15.791 4.988 -6.156 1.00 92.88 72 MET A CA 1
ATOM 552 C C . MET A 1 72 ? 14.675 6.024 -6.278 1.00 92.88 72 MET A C 1
ATOM 554 O O . MET A 1 72 ? 14.826 7.186 -5.892 1.00 92.88 72 MET A O 1
ATOM 558 N N . LEU A 1 73 ? 13.540 5.587 -6.804 1.00 90.88 73 LEU A N 1
ATOM 559 C CA . LEU A 1 73 ? 12.263 6.244 -6.623 1.00 90.88 73 LEU A CA 1
ATOM 560 C C . LEU A 1 73 ? 11.749 5.918 -5.215 1.00 90.88 73 LEU A C 1
ATOM 562 O O . LEU A 1 73 ? 11.700 4.753 -4.826 1.00 90.88 73 LEU A O 1
ATOM 566 N N . HIS A 1 74 ? 11.334 6.954 -4.492 1.00 92.00 74 HIS A N 1
ATOM 567 C CA . HIS A 1 74 ? 10.533 6.856 -3.276 1.00 92.00 74 HIS A CA 1
ATOM 568 C C . HIS A 1 74 ? 9.368 7.830 -3.429 1.00 92.00 74 HIS A C 1
ATOM 570 O O . HIS A 1 74 ? 9.560 9.038 -3.290 1.00 92.00 74 HIS A O 1
ATOM 576 N N . GLU A 1 75 ? 8.187 7.329 -3.774 1.00 91.12 75 GLU A N 1
ATOM 577 C CA . GLU A 1 75 ? 7.018 8.178 -4.023 1.00 91.12 75 GLU A CA 1
ATOM 578 C C . GLU A 1 75 ? 5.834 7.712 -3.179 1.00 91.12 75 GLU A C 1
ATOM 580 O O . GLU A 1 75 ? 5.523 6.522 -3.135 1.00 91.12 75 GLU A O 1
ATOM 585 N N . SER A 1 76 ? 5.176 8.659 -2.513 1.00 91.12 76 SER A N 1
ATOM 586 C CA . SER A 1 76 ? 3.941 8.403 -1.777 1.00 91.12 76 SER A CA 1
ATOM 587 C C . SER A 1 76 ? 2.747 8.647 -2.689 1.00 91.12 76 SER A C 1
ATOM 589 O O . SER A 1 76 ? 2.615 9.712 -3.286 1.00 91.12 76 SER A O 1
ATOM 591 N N . THR A 1 77 ? 1.869 7.659 -2.768 1.00 89.19 77 THR A N 1
ATOM 592 C CA . THR A 1 77 ? 0.683 7.642 -3.629 1.00 89.19 77 THR A CA 1
ATOM 593 C C . THR A 1 77 ? -0.569 7.384 -2.799 1.00 89.19 77 THR A C 1
ATOM 595 O O . THR A 1 77 ? -0.476 6.942 -1.648 1.00 89.19 77 THR A O 1
ATOM 598 N N . ARG A 1 78 ? -1.743 7.675 -3.364 1.00 88.50 78 ARG A N 1
ATOM 599 C CA . ARG A 1 78 ? -3.041 7.357 -2.754 1.00 88.50 78 ARG A CA 1
ATOM 600 C C . ARG A 1 78 ? -3.997 6.733 -3.773 1.00 88.50 78 ARG A C 1
ATOM 602 O O . ARG A 1 78 ? -3.856 7.031 -4.964 1.00 88.50 78 ARG A O 1
ATOM 609 N N . PRO A 1 79 ? -4.970 5.915 -3.329 1.00 81.88 79 PRO A N 1
ATOM 610 C CA . PRO A 1 79 ? -6.057 5.454 -4.188 1.00 81.88 79 PRO A CA 1
ATOM 611 C C . PRO A 1 79 ? -6.811 6.632 -4.823 1.00 81.88 79 PRO A C 1
ATOM 613 O O . PRO A 1 79 ? -6.990 7.673 -4.190 1.00 81.88 79 PRO A O 1
ATOM 616 N N . ALA A 1 80 ? -7.249 6.472 -6.074 1.00 69.31 80 ALA A N 1
ATOM 617 C CA . ALA A 1 80 ? -7.847 7.551 -6.867 1.00 69.31 80 ALA A CA 1
ATOM 618 C C . ALA A 1 80 ? -9.184 8.081 -6.306 1.00 69.31 80 ALA A C 1
ATOM 620 O O . ALA A 1 80 ? -9.507 9.252 -6.516 1.00 69.31 80 ALA A O 1
ATOM 621 N N . ASP A 1 81 ? -9.913 7.248 -5.556 1.00 65.56 81 ASP A N 1
ATOM 622 C CA . ASP A 1 81 ? -11.222 7.569 -4.970 1.00 65.56 81 ASP A CA 1
ATOM 623 C C . ASP A 1 81 ? -11.137 8.423 -3.693 1.00 65.56 81 ASP A C 1
ATOM 625 O O . ASP A 1 81 ? -12.162 8.842 -3.145 1.00 65.56 81 ASP A O 1
ATOM 629 N N . ASP A 1 82 ? -9.926 8.723 -3.204 1.00 57.25 82 ASP A N 1
ATOM 630 C CA . ASP A 1 82 ? -9.739 9.610 -2.058 1.00 57.25 82 ASP A CA 1
ATOM 631 C C . ASP A 1 82 ? -9.998 11.063 -2.502 1.00 57.25 82 ASP A C 1
ATOM 633 O O . ASP A 1 82 ? -9.105 11.806 -2.914 1.00 57.25 82 ASP A O 1
ATOM 637 N N . SER A 1 83 ? -11.274 11.461 -2.446 1.00 47.84 83 SER A N 1
ATOM 638 C CA . SER A 1 83 ? -11.843 12.767 -2.842 1.00 47.84 83 SER A CA 1
ATOM 639 C C . SER A 1 83 ? -11.162 14.007 -2.232 1.00 47.84 83 SER A C 1
ATOM 641 O O . SER A 1 83 ? -11.503 15.147 -2.558 1.00 47.84 83 SER A O 1
ATOM 643 N N . ARG A 1 84 ? -10.176 13.819 -1.350 1.00 45.16 84 ARG A N 1
ATOM 644 C CA . ARG A 1 84 ? -9.392 14.876 -0.718 1.00 45.16 84 ARG A CA 1
ATOM 645 C C . ARG A 1 84 ? -7.966 14.878 -1.276 1.00 45.16 84 ARG A C 1
ATOM 647 O O . ARG A 1 84 ? -7.085 14.217 -0.739 1.00 45.16 84 ARG A O 1
ATOM 654 N N . ARG A 1 85 ? -7.730 15.787 -2.235 1.00 46.19 85 ARG A N 1
ATOM 655 C CA . ARG A 1 85 ? -6.418 16.237 -2.768 1.00 46.19 85 ARG A CA 1
ATOM 656 C C . ARG A 1 85 ? -5.843 15.388 -3.911 1.00 46.19 85 ARG A C 1
ATOM 658 O O . ARG A 1 85 ? -4.849 14.689 -3.743 1.00 46.19 85 ARG A O 1
ATOM 665 N N . GLN A 1 86 ? -6.372 15.570 -5.120 1.00 51.22 86 GLN A N 1
ATOM 666 C CA . GLN A 1 86 ? -5.662 15.179 -6.343 1.00 51.22 86 GLN A CA 1
ATOM 667 C C . GLN A 1 86 ? -4.592 16.224 -6.698 1.00 51.22 86 GLN A C 1
ATOM 669 O O . GLN A 1 86 ? -4.766 17.081 -7.557 1.00 51.22 86 GLN A O 1
ATOM 674 N N . SER A 1 87 ? -3.463 16.160 -6.000 1.00 45.50 87 SER A N 1
ATOM 675 C CA . SER A 1 87 ? -2.189 16.709 -6.469 1.00 45.50 87 SER A CA 1
ATOM 676 C C . SER A 1 87 ? -1.087 15.700 -6.144 1.00 45.50 87 SER A C 1
ATOM 678 O O . SER A 1 87 ? -0.294 15.868 -5.222 1.00 45.50 87 SER A O 1
ATOM 680 N N . GLY A 1 88 ? -1.085 14.578 -6.866 1.00 62.25 88 GLY A N 1
ATOM 681 C CA . GLY A 1 88 ? -0.155 13.476 -6.624 1.00 62.25 88 GLY A CA 1
ATOM 682 C C . GLY A 1 88 ? -0.280 12.355 -7.650 1.00 62.25 88 GLY A C 1
ATOM 683 O O . GLY A 1 88 ? -1.173 12.367 -8.493 1.00 62.25 88 GLY A O 1
ATOM 684 N N . VAL A 1 89 ? 0.639 11.392 -7.582 1.00 74.12 89 VAL A N 1
ATOM 685 C CA . VAL A 1 89 ? 0.576 10.160 -8.377 1.00 74.12 89 VAL A CA 1
ATOM 686 C C . VAL A 1 89 ? -0.435 9.212 -7.733 1.00 74.12 89 VAL A C 1
ATOM 688 O O . VAL A 1 89 ? -0.358 8.952 -6.530 1.00 74.12 89 VAL A O 1
ATOM 691 N N . ALA A 1 90 ? -1.385 8.713 -8.525 1.00 85.75 90 ALA A N 1
ATOM 692 C CA . ALA A 1 90 ? -2.344 7.712 -8.073 1.00 85.75 90 ALA A CA 1
ATOM 693 C C . ALA A 1 90 ? -1.638 6.376 -7.804 1.00 85.75 90 ALA A C 1
ATOM 695 O O . ALA A 1 90 ? -0.697 6.006 -8.510 1.00 85.75 90 ALA A O 1
ATOM 696 N N . THR A 1 91 ? -2.080 5.651 -6.778 1.00 87.94 91 THR A N 1
ATOM 697 C CA . THR A 1 91 ? -1.597 4.288 -6.537 1.00 87.94 91 THR A CA 1
ATOM 698 C C . THR A 1 91 ? -2.057 3.387 -7.691 1.00 87.94 91 THR A C 1
ATOM 700 O O . THR A 1 91 ? -3.246 3.406 -8.008 1.00 87.94 91 THR A O 1
ATOM 703 N N . PRO A 1 92 ? -1.158 2.599 -8.308 1.00 88.44 92 PRO A N 1
ATOM 704 C CA . PRO A 1 92 ? -1.527 1.609 -9.320 1.00 88.44 92 PRO A CA 1
ATOM 705 C C . PRO A 1 92 ? -2.637 0.670 -8.834 1.00 88.44 92 PRO A C 1
ATOM 707 O O . PRO A 1 92 ? -2.525 0.176 -7.704 1.00 88.44 92 PRO A O 1
ATOM 710 N N . PRO A 1 93 ? -3.675 0.399 -9.647 1.00 88.56 93 PRO A N 1
ATOM 711 C CA . PRO A 1 93 ? -4.783 -0.476 -9.264 1.00 88.56 93 PRO A CA 1
ATOM 712 C C . PRO A 1 93 ? -4.327 -1.859 -8.798 1.00 88.56 93 PRO A C 1
ATOM 714 O O . PRO A 1 93 ? -4.817 -2.351 -7.788 1.00 88.56 93 PRO A O 1
ATOM 717 N N . GLU A 1 94 ? -3.314 -2.435 -9.442 1.00 89.25 94 GLU A N 1
ATOM 718 C CA . GLU A 1 94 ? -2.779 -3.761 -9.115 1.00 89.25 94 GLU A CA 1
ATOM 719 C C . GLU A 1 94 ? -2.195 -3.799 -7.694 1.00 89.25 94 GLU A C 1
ATOM 721 O O . GLU A 1 94 ? -2.305 -4.793 -6.977 1.00 89.25 94 GLU A O 1
ATOM 726 N N . ILE A 1 95 ? -1.598 -2.686 -7.252 1.00 91.00 95 ILE A N 1
ATOM 727 C CA . ILE A 1 95 ? -1.078 -2.547 -5.889 1.00 91.00 95 ILE A CA 1
ATOM 728 C C . ILE A 1 95 ? -2.229 -2.371 -4.898 1.00 91.00 95 ILE A C 1
ATOM 730 O O . ILE A 1 95 ? -2.143 -2.887 -3.786 1.00 91.00 95 ILE A O 1
ATOM 734 N N . VAL A 1 96 ? -3.298 -1.664 -5.278 1.00 91.94 96 VAL A N 1
ATOM 735 C CA . VAL A 1 96 ? -4.498 -1.520 -4.440 1.00 91.94 96 VAL A CA 1
ATOM 736 C C . VAL A 1 96 ? -5.180 -2.875 -4.249 1.00 91.94 96 VAL A C 1
ATOM 738 O O . VAL A 1 96 ? -5.472 -3.247 -3.117 1.00 91.94 96 VAL A O 1
ATOM 741 N N . GLU A 1 97 ? -5.375 -3.644 -5.317 1.00 91.94 97 GLU A N 1
ATOM 742 C CA . GLU A 1 97 ? -5.971 -4.984 -5.262 1.00 91.94 97 GLU A CA 1
ATOM 743 C C . GLU A 1 97 ? -5.150 -5.933 -4.382 1.00 91.94 97 GLU A C 1
ATOM 745 O O . GLU A 1 97 ? -5.688 -6.547 -3.456 1.00 91.94 97 GLU A O 1
ATOM 750 N N . ALA A 1 98 ? -3.832 -5.987 -4.599 1.00 92.62 98 ALA A N 1
ATOM 751 C CA . ALA A 1 98 ? -2.932 -6.782 -3.769 1.00 92.62 98 ALA A CA 1
ATOM 752 C C . ALA A 1 98 ? -2.939 -6.316 -2.303 1.00 92.62 98 ALA A C 1
ATOM 754 O O . ALA A 1 98 ? -2.934 -7.136 -1.386 1.00 92.62 98 ALA A O 1
ATOM 755 N N . ALA A 1 99 ? -2.988 -5.004 -2.056 1.00 92.88 99 ALA A N 1
ATOM 756 C CA . ALA A 1 99 ? -3.090 -4.462 -0.707 1.00 92.88 99 ALA A CA 1
ATOM 757 C C . ALA A 1 99 ? -4.372 -4.924 -0.011 1.00 92.88 99 ALA A C 1
ATOM 759 O O . ALA A 1 99 ? -4.305 -5.391 1.123 1.00 92.88 99 ALA A O 1
ATOM 760 N N . LEU A 1 100 ? -5.522 -4.830 -0.681 1.00 93.19 100 LEU A N 1
ATOM 761 C CA . LEU A 1 100 ? -6.814 -5.236 -0.123 1.00 93.19 100 LEU A CA 1
ATOM 762 C C . LEU A 1 100 ? -6.863 -6.738 0.196 1.00 93.19 100 LEU A C 1
ATOM 764 O O . LEU A 1 100 ? -7.433 -7.115 1.218 1.00 93.19 100 LEU A O 1
ATOM 768 N N . ALA A 1 101 ? -6.206 -7.583 -0.604 1.00 94.12 101 ALA A N 1
ATOM 769 C CA . ALA A 1 101 ? -6.061 -9.012 -0.310 1.00 94.12 101 ALA A CA 1
ATOM 770 C C . ALA A 1 101 ? -5.207 -9.297 0.945 1.00 94.12 101 ALA A C 1
ATOM 772 O O . ALA A 1 101 ? -5.368 -10.338 1.581 1.00 94.12 101 ALA A O 1
ATOM 773 N N . HIS A 1 102 ? -4.325 -8.366 1.320 1.00 91.75 102 HIS A N 1
ATOM 774 C CA . HIS A 1 102 ? -3.449 -8.437 2.495 1.00 91.75 102 HIS A CA 1
ATOM 775 C C . HIS A 1 102 ? -3.781 -7.364 3.547 1.00 91.75 102 HIS A C 1
ATOM 777 O O . HIS A 1 102 ? -2.901 -6.889 4.278 1.00 91.75 102 HIS A O 1
ATOM 783 N N . MET A 1 103 ? -5.050 -6.959 3.606 1.00 93.38 103 MET A N 1
ATOM 784 C CA . MET A 1 103 ? -5.557 -6.050 4.627 1.00 93.38 103 MET A CA 1
ATOM 785 C C . MET A 1 103 ? -5.363 -6.668 6.023 1.00 93.38 103 MET A C 1
ATOM 787 O O . MET A 1 103 ? -5.554 -7.877 6.171 1.00 93.38 103 MET A O 1
ATOM 791 N N . PRO A 1 104 ? -5.004 -5.877 7.056 1.00 93.38 104 PRO A N 1
ATOM 792 C CA . PRO A 1 104 ? -4.907 -6.398 8.413 1.00 93.38 104 PRO A CA 1
ATOM 793 C C . PRO A 1 104 ? -6.217 -7.068 8.851 1.00 93.38 104 PRO A C 1
ATOM 795 O O . PRO A 1 104 ? -7.305 -6.515 8.680 1.00 93.38 104 PRO A O 1
ATOM 798 N N . ASP A 1 105 ? -6.098 -8.260 9.424 1.00 92.38 105 ASP A N 1
ATOM 799 C CA . ASP A 1 105 ? -7.207 -9.142 9.805 1.00 92.38 105 ASP A CA 1
ATOM 800 C C . ASP A 1 105 ? -7.660 -8.965 11.263 1.00 92.38 105 ASP A C 1
ATOM 802 O O . ASP A 1 105 ? -8.710 -9.460 11.671 1.00 92.38 105 ASP A O 1
ATOM 806 N N . TRP A 1 106 ? -6.898 -8.211 12.051 1.00 90.81 106 TRP A N 1
ATOM 807 C CA . TRP A 1 106 ? -7.216 -7.858 13.428 1.00 90.81 106 TRP A CA 1
ATOM 808 C C . TRP A 1 106 ? -7.917 -6.502 13.512 1.00 90.81 106 TRP A C 1
ATOM 810 O O . TRP A 1 106 ? -7.768 -5.639 12.648 1.00 90.81 106 TRP A O 1
ATOM 820 N N . LYS A 1 107 ? -8.661 -6.276 14.596 1.00 87.38 107 LYS A N 1
ATOM 821 C CA . LYS A 1 107 ? -9.276 -4.980 14.907 1.00 87.38 107 LYS A CA 1
ATOM 822 C C . LYS A 1 107 ? -8.658 -4.429 16.190 1.00 87.38 107 LYS A C 1
ATOM 824 O O . LYS A 1 107 ? -8.458 -5.198 17.126 1.00 87.38 107 LYS A O 1
ATOM 829 N N . PRO A 1 108 ? -8.321 -3.130 16.259 1.00 83.62 108 PRO A N 1
ATOM 830 C CA . PRO A 1 108 ? -7.844 -2.548 17.500 1.00 83.62 108 PRO A CA 1
ATOM 831 C C . PRO A 1 108 ? -8.958 -2.545 18.541 1.00 83.62 108 PRO A C 1
ATOM 833 O O . PRO A 1 108 ? -10.010 -1.938 18.337 1.00 83.62 108 PRO A O 1
ATOM 836 N N . GLU A 1 109 ? -8.683 -3.169 19.676 1.00 74.44 109 GLU A N 1
ATOM 837 C CA . GLU A 1 109 ? -9.528 -3.130 20.862 1.00 74.44 109 GLU A CA 1
ATOM 838 C C . GLU A 1 109 ? -8.844 -2.263 21.917 1.00 74.44 109 GLU A C 1
ATOM 840 O O . GLU A 1 109 ? -7.648 -2.404 22.185 1.00 74.44 109 GLU A O 1
ATOM 845 N N . ILE A 1 110 ? -9.592 -1.333 22.510 1.00 67.12 110 ILE A N 1
ATOM 846 C CA . ILE A 1 110 ? -9.135 -0.639 23.712 1.00 67.12 110 ILE A CA 1
ATOM 847 C C . ILE A 1 110 ? -9.715 -1.392 24.891 1.00 67.12 110 ILE A C 1
ATOM 849 O O . ILE A 1 110 ? -10.905 -1.298 25.178 1.00 67.12 110 ILE A O 1
ATOM 853 N N . ASN A 1 111 ? -8.847 -2.088 25.611 1.00 61.59 111 ASN A N 1
ATOM 854 C CA . ASN A 1 111 ? -9.167 -2.463 26.972 1.00 61.59 111 ASN A CA 1
ATOM 855 C C . ASN A 1 111 ? -9.131 -1.186 27.807 1.00 61.59 111 ASN A C 1
ATOM 857 O O . ASN A 1 111 ? -8.055 -0.631 28.044 1.00 61.59 111 ASN A O 1
ATOM 861 N N . GLU A 1 112 ? -10.296 -0.720 28.261 1.00 56.47 112 GLU A N 1
ATOM 862 C CA . GLU A 1 112 ? -10.422 0.309 29.297 1.00 56.47 112 GLU A CA 1
ATOM 863 C C . GLU A 1 112 ? -9.925 -0.245 30.641 1.00 56.47 112 GLU A C 1
ATOM 865 O O . GLU A 1 112 ? -10.644 -0.319 31.636 1.00 56.47 112 GLU A O 1
ATOM 870 N N . THR A 1 113 ? -8.660 -0.658 30.695 1.00 53.59 113 THR A N 1
ATOM 871 C CA . THR A 1 113 ? -7.999 -0.857 31.974 1.00 53.59 113 THR A CA 1
ATOM 872 C C . THR A 1 113 ? -7.796 0.546 32.512 1.00 53.59 113 THR A C 1
ATOM 874 O O . THR A 1 113 ? -6.872 1.251 32.101 1.00 53.59 113 THR A O 1
ATOM 877 N N . ARG A 1 114 ? -8.710 1.001 33.375 1.00 51.53 114 ARG A N 1
ATOM 878 C CA . ARG A 1 114 ? -8.477 2.206 34.170 1.00 51.53 114 ARG A CA 1
ATOM 879 C C . ARG A 1 114 ? -7.142 1.986 34.868 1.00 51.53 114 ARG A C 1
ATOM 881 O O . ARG A 1 114 ? -7.049 1.134 35.747 1.00 51.53 114 ARG A O 1
ATOM 888 N N . TYR A 1 115 ? -6.106 2.709 34.448 1.00 47.03 115 TYR A N 1
ATOM 889 C CA . TYR A 1 115 ? -4.870 2.771 35.215 1.00 47.03 115 TYR A CA 1
ATOM 890 C C . TYR A 1 115 ? -5.269 3.132 36.650 1.00 47.03 115 TYR A C 1
ATOM 892 O O . TYR A 1 115 ? -5.983 4.130 36.814 1.00 47.03 115 TYR A O 1
ATOM 900 N N . PRO A 1 116 ? -4.898 2.337 37.671 1.00 51.53 116 PRO A N 1
ATOM 901 C CA . PRO A 1 116 ? -5.188 2.710 39.043 1.00 51.53 116 PRO A CA 1
ATOM 902 C C . PRO A 1 116 ? -4.506 4.055 39.286 1.00 51.53 116 PRO A C 1
ATOM 904 O O . PRO A 1 116 ? -3.280 4.153 39.255 1.00 51.53 116 PRO A O 1
ATOM 907 N N . ARG A 1 117 ? -5.309 5.114 39.439 1.00 53.38 117 ARG A N 1
ATOM 908 C CA . ARG A 1 117 ? -4.798 6.459 39.734 1.00 53.38 117 ARG A CA 1
ATOM 909 C C . ARG A 1 117 ? -4.277 6.583 41.161 1.00 53.38 117 ARG A C 1
ATOM 911 O O . ARG A 1 117 ? -3.597 7.556 41.448 1.00 53.38 117 ARG A O 1
ATOM 918 N N . ASP A 1 118 ? -4.473 5.562 41.985 1.00 47.69 118 ASP A N 1
ATOM 919 C CA . ASP A 1 118 ? -4.088 5.575 43.384 1.00 47.69 118 ASP A CA 1
ATOM 920 C C . ASP A 1 118 ? -3.204 4.363 43.691 1.00 47.69 118 ASP A C 1
ATOM 922 O O . ASP A 1 118 ? -3.621 3.380 44.297 1.00 47.69 118 ASP A O 1
ATOM 926 N N . ALA A 1 119 ? -1.928 4.443 43.311 1.00 47.59 119 ALA A N 1
ATOM 927 C CA . ALA A 1 119 ? -0.928 3.954 44.247 1.00 47.59 119 ALA A CA 1
ATOM 928 C C . ALA A 1 119 ? -0.869 5.013 45.351 1.00 47.59 119 ALA A C 1
ATOM 930 O O . ALA A 1 119 ? -0.065 5.944 45.277 1.00 47.59 119 ALA A O 1
ATOM 931 N N . GLU A 1 120 ? -1.773 4.913 46.333 1.00 46.34 120 GLU A N 1
ATOM 932 C CA . GLU A 1 120 ? -1.592 5.588 47.613 1.00 46.34 120 GLU A CA 1
ATOM 933 C C . GLU A 1 120 ? -0.151 5.310 48.035 1.00 46.34 120 GLU A C 1
ATOM 935 O O . GLU A 1 120 ? 0.234 4.169 48.318 1.00 46.34 120 GLU A O 1
ATOM 940 N N . ARG A 1 121 ? 0.691 6.348 48.012 1.00 43.41 121 ARG A N 1
ATOM 941 C CA . ARG A 1 121 ? 1.960 6.300 48.720 1.00 43.41 121 ARG A CA 1
ATOM 942 C C . ARG A 1 121 ? 1.581 5.975 50.156 1.00 43.41 121 ARG A C 1
ATOM 944 O O . ARG A 1 121 ? 1.078 6.842 50.860 1.00 43.41 121 ARG A O 1
ATOM 951 N N . LYS A 1 122 ? 1.805 4.729 50.579 1.00 42.97 122 LYS A N 1
ATOM 952 C CA . LYS A 1 122 ? 1.869 4.377 51.994 1.00 42.97 122 LYS A CA 1
ATOM 953 C C . LYS A 1 122 ? 2.968 5.236 52.606 1.00 42.97 122 LYS A C 1
ATOM 955 O O . LYS A 1 122 ? 4.138 4.855 52.593 1.00 42.97 122 LYS A O 1
ATOM 960 N N . THR A 1 123 ? 2.601 6.403 53.119 1.00 46.41 123 THR A N 1
ATOM 961 C CA . THR A 1 123 ? 3.375 7.110 54.131 1.00 46.41 123 THR A CA 1
ATOM 962 C C . THR A 1 123 ? 3.331 6.205 55.354 1.00 46.41 123 THR A C 1
ATOM 964 O O . THR A 1 123 ? 2.360 6.193 56.105 1.00 46.41 123 THR A O 1
ATOM 967 N N . SER A 1 124 ? 4.329 5.333 55.466 1.00 40.62 124 SER A N 1
ATOM 968 C CA . SER A 1 124 ? 4.569 4.587 56.695 1.00 40.62 124 SER A CA 1
ATOM 969 C C . SER A 1 124 ? 5.334 5.530 57.617 1.00 40.62 124 SER A C 1
ATOM 971 O O . SER A 1 124 ? 6.351 6.085 57.201 1.00 40.62 124 SER A O 1
ATOM 973 N N . LEU A 1 125 ? 4.729 5.763 58.782 1.00 37.41 125 LEU A N 1
ATOM 974 C CA . LEU A 1 125 ? 5.232 6.506 59.939 1.00 37.41 125 LEU A CA 1
ATOM 975 C C . LEU A 1 125 ? 6.647 6.084 60.350 1.00 37.41 125 LEU A C 1
ATOM 977 O O . LEU A 1 125 ? 6.952 4.875 60.225 1.00 37.41 125 LEU A O 1
#

pLDDT: mean 80.15, std 17.36, range [37.41, 96.62]

Radius of gyration: 21.58 Å; chains: 1; bounding box: 36×26×82 Å

Organism: NCBI:txid904291

Foldseek 3Di:
DWDDDPPDIDDDKDKDKDKDADDPDWDAFPNWIWDWGMKIFMWICPPNDIDGPWIWTWGFTADPVRDGDPDMDTFIEDDPPPPPDPPGDHDPVVVVVVCVVVDDPDDDDDDPPPPPPDPPPPPDD

Sequence (125 aa):
MTILVGETTTQVVVKAYTTLGIEGLTLEVKGRVARLHRATVYWAYEAGAWVISFVQLTGPILKADGTESRRMLHESTRPADDSRRQSGVATPPEIVEAALAHMPDWKPEINETRYPRDAERKTSL

Secondary structure (DSSP, 8-state):
-EEEETTEEEEP--EEEEEEE--S-EEEETTEEEE--EEEEEEEEETTEEEEEEEEEEEEEEPTTSPEEEEEEEEEEB-TT--S---SPBPPHHHHHHHHHT--------------S--------